Protein AF-A0A0D0NUD2-F1 (afdb_monomer_lite)

InterPro domains:
  IPR034660 DinB/YfiT-like putative metalloenzymes [SSF109854] (14-124)

Structure (mmCIF, N/CA/C/O backbone):
data_AF-A0A0D0NUD2-F1
#
_entry.id   AF-A0A0D0NUD2-F1
#
loop_
_atom_site.group_PDB
_atom_site.id
_atom_site.type_symbol
_atom_site.label_atom_id
_atom_site.label_alt_id
_atom_site.label_comp_id
_atom_site.label_asym_id
_atom_site.label_entity_id
_atom_site.lab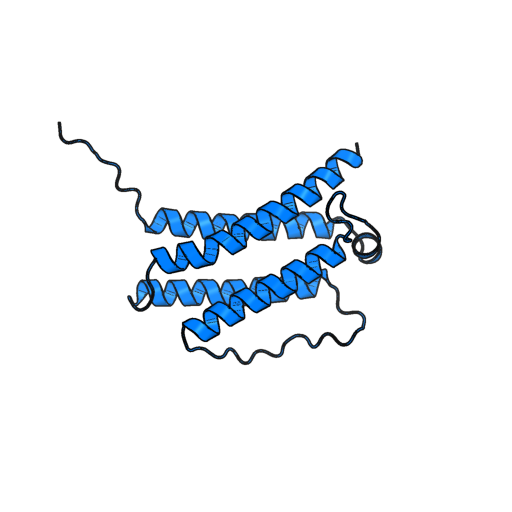el_seq_id
_atom_site.pdbx_PDB_ins_code
_atom_site.Cartn_x
_atom_site.Cartn_y
_atom_site.Cartn_z
_atom_site.occupancy
_atom_site.B_iso_or_equiv
_atom_site.auth_seq_id
_atom_site.auth_comp_id
_atom_site.auth_asym_id
_atom_site.auth_atom_id
_atom_site.pdbx_PDB_model_num
ATOM 1 N N . MET A 1 1 ? 43.776 11.265 -7.905 1.00 37.44 1 MET A N 1
ATOM 2 C CA . MET A 1 1 ? 42.650 10.947 -7.005 1.00 37.44 1 MET A CA 1
ATOM 3 C C . MET A 1 1 ? 41.380 11.382 -7.702 1.00 37.44 1 MET A C 1
ATOM 5 O O . MET A 1 1 ? 41.017 12.547 -7.616 1.00 37.44 1 MET A O 1
ATOM 9 N N . ALA A 1 2 ? 40.796 10.487 -8.496 1.00 37.22 2 ALA A N 1
ATOM 10 C CA . ALA A 1 2 ? 39.461 10.699 -9.034 1.00 37.22 2 ALA A CA 1
ATOM 11 C C . ALA A 1 2 ? 38.475 10.464 -7.887 1.00 37.22 2 ALA A C 1
ATOM 13 O O . ALA A 1 2 ? 38.637 9.498 -7.141 1.00 37.22 2 ALA A O 1
ATOM 14 N N . ALA A 1 3 ? 37.536 11.388 -7.708 1.00 42.12 3 ALA A N 1
ATOM 15 C CA . ALA A 1 3 ? 36.421 11.197 -6.804 1.00 42.12 3 ALA A CA 1
ATOM 16 C C . ALA A 1 3 ? 35.630 9.985 -7.303 1.00 42.12 3 ALA A C 1
ATOM 18 O O . ALA A 1 3 ? 35.090 10.010 -8.408 1.00 42.12 3 ALA A O 1
ATOM 19 N N . ASP A 1 4 ? 35.620 8.933 -6.494 1.00 43.59 4 ASP A N 1
ATOM 20 C CA . ASP A 1 4 ? 34.664 7.838 -6.562 1.00 43.59 4 ASP A CA 1
ATOM 21 C C . ASP A 1 4 ? 33.308 8.429 -6.160 1.00 43.59 4 ASP A C 1
ATOM 23 O O . ASP A 1 4 ? 32.898 8.422 -5.000 1.00 43.59 4 ASP A O 1
ATOM 27 N N . GLY A 1 5 ? 32.706 9.158 -7.101 1.00 42.06 5 GLY A N 1
ATOM 28 C CA . GLY A 1 5 ? 31.364 9.688 -6.971 1.00 42.06 5 GLY A CA 1
ATOM 29 C C . GLY A 1 5 ? 30.442 8.496 -7.046 1.00 42.06 5 GLY A C 1
ATOM 30 O O . GLY A 1 5 ? 30.088 8.103 -8.151 1.00 42.06 5 GLY A O 1
ATOM 31 N N . GLY A 1 6 ? 30.158 7.913 -5.877 1.00 41.56 6 GLY A N 1
ATOM 32 C CA . GLY A 1 6 ? 29.286 6.762 -5.706 1.00 41.56 6 GLY A CA 1
ATOM 33 C C . GLY A 1 6 ? 28.075 6.908 -6.605 1.00 41.56 6 GLY A C 1
ATOM 34 O O . GLY A 1 6 ? 27.194 7.735 -6.366 1.00 41.56 6 GLY A O 1
ATOM 35 N N . GLU A 1 7 ? 28.102 6.143 -7.686 1.00 42.19 7 GLU A N 1
ATOM 36 C CA . GLU A 1 7 ? 26.998 5.951 -8.597 1.00 42.19 7 GLU A CA 1
ATOM 37 C C . GLU A 1 7 ? 25.957 5.183 -7.781 1.00 42.19 7 GLU A C 1
ATOM 39 O O . GLU A 1 7 ? 25.938 3.957 -7.789 1.00 42.19 7 GLU A O 1
ATOM 44 N N . PHE A 1 8 ? 25.169 5.906 -6.974 1.00 45.69 8 PHE A N 1
ATOM 45 C CA . PHE A 1 8 ? 23.921 5.392 -6.422 1.00 45.69 8 PHE A CA 1
ATOM 46 C C . PHE A 1 8 ? 23.142 4.892 -7.628 1.00 45.69 8 PHE A C 1
ATOM 48 O O . PHE A 1 8 ? 22.708 5.678 -8.480 1.00 45.69 8 PHE A O 1
ATOM 55 N N . ARG A 1 9 ? 23.103 3.572 -7.788 1.00 55.22 9 ARG A N 1
ATOM 56 C CA . ARG A 1 9 ? 22.498 2.965 -8.961 1.00 55.22 9 ARG A CA 1
ATOM 57 C C . ARG A 1 9 ? 21.014 3.251 -8.861 1.00 55.22 9 ARG A C 1
ATOM 59 O O . ARG A 1 9 ? 20.386 2.896 -7.879 1.00 55.22 9 ARG A O 1
ATOM 66 N N . LEU A 1 10 ? 20.449 3.876 -9.888 1.00 52.19 10 LEU A N 1
ATOM 67 C CA . LEU A 1 10 ? 19.023 4.221 -9.960 1.00 52.19 10 LEU A CA 1
ATOM 68 C C . LEU A 1 10 ? 18.100 3.009 -9.693 1.00 52.19 10 LEU A C 1
ATOM 70 O O . LEU A 1 10 ? 16.984 3.182 -9.217 1.00 52.19 10 LEU A O 1
ATOM 74 N N . GLU A 1 11 ? 18.594 1.793 -9.943 1.00 58.34 11 GLU A N 1
ATOM 75 C CA . GLU A 1 11 ? 17.945 0.522 -9.596 1.00 58.34 11 GLU A CA 1
ATOM 76 C C . GLU A 1 11 ? 17.747 0.341 -8.072 1.00 58.34 11 GLU A C 1
ATOM 78 O O . GLU A 1 11 ? 16.687 -0.126 -7.657 1.00 58.34 11 GLU A O 1
ATOM 83 N N . GLU A 1 12 ? 18.695 0.788 -7.238 1.00 72.69 12 GLU A N 1
ATOM 84 C CA . GLU A 1 12 ? 18.615 0.723 -5.767 1.00 72.69 12 GLU A CA 1
ATOM 85 C C . GLU A 1 12 ? 17.513 1.649 -5.217 1.00 72.69 12 GLU A C 1
ATOM 87 O O . GLU A 1 12 ? 16.809 1.291 -4.274 1.00 72.69 12 GLU A O 1
ATOM 92 N N . ASP A 1 13 ? 17.286 2.814 -5.834 1.00 81.06 13 ASP A N 1
ATOM 93 C CA . ASP A 1 13 ? 16.270 3.776 -5.377 1.00 81.06 13 ASP A CA 1
ATOM 94 C C . ASP A 1 13 ? 14.836 3.244 -5.554 1.00 81.06 13 ASP A C 1
ATOM 96 O O . ASP A 1 13 ? 13.963 3.460 -4.707 1.00 81.06 13 ASP A O 1
ATOM 100 N N . THR A 1 14 ? 14.567 2.564 -6.672 1.00 87.62 14 THR A N 1
ATOM 101 C CA . THR A 1 14 ? 13.253 1.963 -6.946 1.00 87.62 14 THR A CA 1
ATOM 102 C C . THR A 1 14 ? 12.996 0.763 -6.049 1.00 87.62 14 THR A C 1
ATOM 104 O O . THR A 1 14 ? 11.879 0.607 -5.546 1.00 87.62 14 THR A O 1
ATOM 107 N N . GLU A 1 15 ? 14.017 -0.064 -5.821 1.00 89.44 15 GLU A N 1
ATOM 108 C CA . GLU A 1 15 ? 13.938 -1.198 -4.903 1.00 89.44 15 GLU A CA 1
ATOM 109 C C . GLU A 1 15 ? 13.598 -0.728 -3.482 1.00 89.44 15 GLU A C 1
ATOM 111 O O . GLU A 1 15 ? 12.629 -1.215 -2.899 1.00 89.44 15 GLU A O 1
ATOM 116 N N . ILE A 1 16 ? 14.257 0.329 -2.988 1.00 91.12 16 ILE A N 1
ATOM 117 C CA . ILE A 1 16 ? 13.950 0.941 -1.684 1.00 91.12 16 ILE A CA 1
ATOM 118 C C . ILE A 1 16 ? 12.476 1.361 -1.580 1.00 91.12 16 ILE A C 1
ATOM 120 O O . ILE A 1 16 ? 11.826 1.103 -0.564 1.00 91.12 16 ILE A O 1
ATOM 124 N N . LEU A 1 17 ? 11.917 2.004 -2.612 1.00 91.62 17 LEU A N 1
ATOM 125 C CA . LEU A 1 17 ? 10.511 2.425 -2.590 1.00 91.62 17 LEU A CA 1
ATOM 126 C C . LEU A 1 17 ? 9.545 1.233 -2.604 1.00 91.62 17 LEU A C 1
ATOM 128 O O . LEU A 1 17 ? 8.496 1.288 -1.956 1.00 91.62 17 LEU A O 1
ATOM 132 N N . ARG A 1 18 ? 9.879 0.148 -3.309 1.00 92.06 18 ARG A N 1
ATOM 133 C CA . ARG A 1 18 ? 9.069 -1.081 -3.298 1.00 92.06 18 ARG A CA 1
ATOM 134 C C . ARG A 1 18 ? 9.108 -1.754 -1.941 1.00 92.06 18 ARG A C 1
ATOM 136 O O . ARG A 1 18 ? 8.046 -2.061 -1.395 1.00 92.06 18 ARG A O 1
ATOM 143 N N . ASP A 1 19 ? 10.300 -1.923 -1.389 1.00 93.56 19 ASP A N 1
ATOM 144 C CA . ASP A 1 19 ? 10.498 -2.511 -0.072 1.00 93.56 19 ASP A CA 1
ATOM 145 C C . ASP A 1 19 ? 9.771 -1.704 0.995 1.00 93.56 19 ASP A C 1
ATOM 147 O O . ASP A 1 19 ? 9.106 -2.277 1.856 1.00 93.56 19 ASP A O 1
ATOM 151 N N . GLN A 1 20 ? 9.784 -0.374 0.888 1.00 94.25 20 GLN A N 1
ATOM 152 C CA . GLN A 1 20 ? 9.016 0.492 1.771 1.00 94.25 20 GLN A CA 1
ATOM 153 C C . GLN A 1 20 ? 7.503 0.223 1.676 1.00 94.25 20 GLN A C 1
ATOM 155 O O . GLN A 1 20 ? 6.830 0.114 2.703 1.00 94.25 20 GLN A O 1
ATOM 160 N N . VAL A 1 21 ? 6.946 0.095 0.466 1.00 95.44 21 VAL A N 1
ATOM 161 C CA . VAL A 1 21 ? 5.518 -0.226 0.280 1.00 95.44 21 VAL A CA 1
ATOM 162 C C . VAL A 1 21 ? 5.186 -1.608 0.854 1.00 95.44 21 VAL A C 1
ATOM 164 O O . VAL A 1 21 ? 4.177 -1.758 1.548 1.00 95.44 21 VAL A O 1
ATOM 167 N N . VAL A 1 22 ? 6.029 -2.614 0.604 1.00 95.81 22 VAL A N 1
ATOM 168 C CA . VAL A 1 22 ? 5.850 -3.978 1.130 1.00 95.81 22 VAL A CA 1
ATOM 169 C C . VAL A 1 22 ? 5.907 -3.983 2.654 1.00 95.81 22 VAL A C 1
ATOM 171 O O . VAL A 1 22 ? 4.989 -4.498 3.295 1.00 95.81 22 VAL A O 1
ATOM 174 N N . PHE A 1 23 ? 6.932 -3.359 3.232 1.00 95.06 23 PHE A N 1
ATOM 175 C CA . PHE A 1 23 ? 7.119 -3.235 4.673 1.00 95.06 23 PHE A CA 1
ATOM 176 C C . PHE A 1 23 ? 5.901 -2.601 5.344 1.00 95.06 23 PHE A C 1
ATOM 178 O O . PHE A 1 23 ? 5.398 -3.118 6.345 1.00 95.06 23 PHE A O 1
ATOM 185 N N . HIS A 1 24 ? 5.385 -1.506 4.781 1.00 95.44 24 HIS A N 1
ATOM 186 C CA . HIS A 1 24 ? 4.237 -0.831 5.369 1.00 95.44 24 HIS A CA 1
ATOM 187 C C . HIS A 1 24 ? 2.952 -1.656 5.259 1.00 95.44 24 HIS A C 1
ATOM 189 O O . HIS A 1 24 ? 2.192 -1.736 6.223 1.00 95.44 24 HIS A O 1
ATOM 195 N N . ARG A 1 25 ? 2.705 -2.317 4.122 1.00 96.44 25 ARG A N 1
ATOM 196 C CA . ARG A 1 25 ? 1.560 -3.232 3.986 1.00 96.44 25 ARG A CA 1
ATOM 197 C C . ARG A 1 25 ? 1.645 -4.373 4.990 1.00 96.44 25 ARG A C 1
ATOM 199 O O . ARG A 1 25 ? 0.662 -4.658 5.665 1.00 96.44 25 ARG A O 1
ATOM 206 N N . MET A 1 26 ? 2.810 -4.999 5.131 1.00 96.12 26 MET A N 1
ATOM 207 C CA . MET A 1 26 ? 3.008 -6.069 6.108 1.00 96.12 26 MET A CA 1
ATOM 208 C C . MET A 1 26 ? 2.764 -5.586 7.537 1.00 96.12 26 MET A C 1
ATOM 210 O O . MET A 1 26 ? 1.989 -6.210 8.256 1.00 96.12 26 MET A O 1
ATOM 214 N N . SER A 1 27 ? 3.345 -4.444 7.907 1.00 94.06 27 SER A N 1
ATOM 215 C CA . SER A 1 27 ? 3.188 -3.842 9.235 1.00 94.06 27 SER A CA 1
ATOM 216 C C . SER A 1 27 ? 1.726 -3.513 9.551 1.00 94.06 27 SER A C 1
ATOM 218 O O . SER A 1 27 ? 1.256 -3.754 10.662 1.00 94.06 27 SER A O 1
ATOM 220 N N . LEU A 1 28 ? 0.982 -2.993 8.567 1.00 93.44 28 LEU A N 1
ATOM 221 C CA . LEU A 1 28 ? -0.448 -2.719 8.713 1.00 93.44 28 LEU A CA 1
ATOM 222 C C . LEU A 1 28 ? -1.232 -4.022 8.880 1.00 93.44 28 LEU A C 1
ATOM 224 O O . LEU A 1 28 ? -2.098 -4.125 9.742 1.00 93.44 28 LEU A O 1
ATOM 228 N N . GLY A 1 29 ? -0.890 -5.028 8.075 1.00 93.19 29 GLY A N 1
ATOM 229 C CA . GLY A 1 29 ? -1.485 -6.353 8.142 1.00 93.19 29 GLY A CA 1
ATOM 230 C C . GLY A 1 29 ? -1.302 -7.007 9.508 1.00 93.19 29 GLY A C 1
ATOM 231 O O . GLY A 1 29 ? -2.257 -7.520 10.077 1.00 93.19 29 GLY A O 1
ATOM 232 N N . GLU A 1 30 ? -0.089 -6.968 10.054 1.00 91.94 30 GLU A N 1
ATOM 233 C CA . GLU A 1 30 ? 0.209 -7.474 11.396 1.00 91.94 30 GLU A CA 1
ATOM 234 C C . GLU A 1 30 ? -0.566 -6.726 12.475 1.00 91.94 30 GLU A C 1
ATOM 236 O O . GLU A 1 30 ? -1.154 -7.366 13.341 1.00 91.94 30 GLU A O 1
ATOM 241 N N . TYR A 1 31 ? -0.639 -5.397 12.377 1.00 89.31 31 TYR A N 1
ATOM 242 C CA . TYR A 1 31 ? -1.433 -4.586 13.291 1.00 89.31 31 TYR A CA 1
ATOM 243 C C . TYR A 1 31 ? -2.912 -4.988 13.274 1.00 89.31 31 TYR A C 1
ATOM 245 O O . TYR A 1 31 ? -3.499 -5.224 14.324 1.00 89.31 31 TYR A O 1
ATOM 253 N N . CYS A 1 32 ? -3.526 -5.084 12.093 1.00 89.50 32 CYS A N 1
ATOM 254 C CA . CYS A 1 32 ? -4.953 -5.377 11.965 1.00 89.50 32 CYS A CA 1
ATOM 255 C C . CYS A 1 32 ? -5.321 -6.798 12.419 1.00 89.50 32 CYS A C 1
ATOM 257 O O . CYS A 1 32 ? -6.415 -6.985 12.940 1.00 89.50 32 CYS A O 1
ATOM 259 N N . ARG A 1 33 ? -4.412 -7.778 12.303 1.00 89.38 33 ARG A N 1
ATOM 260 C CA . ARG A 1 33 ? -4.636 -9.155 12.793 1.00 89.38 33 ARG A CA 1
ATOM 261 C C . ARG A 1 33 ? -4.776 -9.263 14.314 1.00 89.38 33 ARG A C 1
ATOM 263 O O . ARG A 1 33 ? -5.240 -10.290 14.797 1.00 89.38 33 ARG A O 1
ATOM 270 N N . GLU A 1 34 ? -4.367 -8.246 15.070 1.00 88.31 34 GLU A N 1
ATOM 271 C CA . GLU A 1 34 ? -4.524 -8.212 16.532 1.00 88.31 34 GLU A CA 1
ATOM 272 C C . GLU A 1 34 ? -5.962 -7.898 16.981 1.00 88.31 34 GLU A C 1
ATOM 274 O O . GLU A 1 34 ? -6.229 -7.908 18.182 1.00 88.31 34 GLU A O 1
ATOM 279 N N . PHE A 1 35 ? -6.872 -7.599 16.049 1.00 85.12 35 PHE A N 1
ATOM 280 C CA . PHE A 1 35 ? -8.233 -7.157 16.338 1.00 85.12 35 PHE A CA 1
ATOM 281 C C . PHE A 1 35 ? -9.271 -8.090 15.712 1.00 85.12 35 PHE A C 1
ATOM 283 O O . PHE A 1 35 ? -9.102 -8.581 14.597 1.00 85.12 35 PHE A O 1
ATOM 290 N N . SER A 1 36 ? -10.376 -8.300 16.423 1.00 85.81 36 SER A N 1
ATOM 291 C CA . SER A 1 36 ? -11.594 -8.871 15.843 1.00 85.81 36 SER A CA 1
ATOM 292 C C . SER A 1 36 ? -12.283 -7.880 14.897 1.00 85.81 36 SER A C 1
ATOM 294 O O . SER A 1 36 ? -12.062 -6.672 14.977 1.00 85.81 36 SER A O 1
ATOM 296 N N . GLU A 1 37 ? -13.170 -8.371 14.030 1.00 82.38 37 GLU A N 1
ATOM 297 C CA . GLU A 1 37 ? -13.924 -7.534 13.085 1.00 82.38 37 GLU A CA 1
ATOM 298 C C . GLU A 1 37 ? -14.714 -6.416 13.792 1.00 82.38 37 GLU A C 1
ATOM 300 O O . GLU A 1 37 ? -14.650 -5.256 13.386 1.00 82.38 37 GLU A O 1
ATOM 305 N N . SER A 1 38 ? -15.354 -6.723 14.926 1.00 84.00 38 SER A N 1
ATOM 306 C CA . SER A 1 38 ? -16.039 -5.716 15.747 1.00 84.00 38 SER A CA 1
ATOM 307 C C . SER A 1 38 ? -15.085 -4.649 16.286 1.00 84.00 38 SER A C 1
ATOM 309 O O . SER A 1 38 ? -15.411 -3.465 16.288 1.00 84.00 38 SER A O 1
ATOM 311 N N . GLU A 1 39 ? -13.877 -5.034 16.709 1.00 85.62 39 GLU A N 1
ATOM 312 C CA . GLU A 1 39 ? -12.882 -4.064 17.175 1.00 85.62 39 GLU A CA 1
ATOM 313 C C . GLU A 1 39 ? -12.355 -3.185 16.034 1.00 85.62 39 GLU A C 1
ATOM 315 O O . GLU A 1 39 ? -12.076 -2.007 16.263 1.00 85.62 39 GLU A O 1
ATOM 320 N N . LEU A 1 40 ? -12.242 -3.716 14.810 1.00 86.75 40 LEU A N 1
ATOM 321 C CA . LEU A 1 40 ? -11.871 -2.922 13.637 1.00 86.75 40 LEU A CA 1
ATOM 322 C C . LEU A 1 40 ? -12.924 -1.844 13.334 1.00 86.75 40 LEU A C 1
ATOM 324 O O . LEU A 1 40 ? -12.559 -0.713 12.994 1.00 86.75 40 LEU A O 1
ATOM 328 N N . ASP A 1 41 ? -14.211 -2.175 13.464 1.00 86.62 41 ASP A N 1
ATOM 329 C CA . ASP A 1 41 ? -15.320 -1.257 13.188 1.00 86.62 41 ASP A CA 1
ATOM 330 C C . ASP A 1 41 ? -15.593 -0.258 14.323 1.00 86.62 41 ASP A C 1
ATOM 332 O O . ASP A 1 41 ? -16.024 0.856 14.042 1.00 86.62 41 ASP A O 1
ATOM 336 N N . GLU A 1 42 ? -15.323 -0.591 15.586 1.00 85.00 42 GLU A N 1
ATOM 337 C CA . GLU A 1 42 ? -15.620 0.300 16.720 1.00 85.00 42 GLU A CA 1
ATOM 338 C C . GLU A 1 42 ? -14.449 1.212 17.107 1.00 85.00 42 GLU A C 1
ATOM 340 O O . GLU A 1 42 ? -14.647 2.325 17.611 1.00 85.00 42 GLU A O 1
ATOM 345 N N . ARG A 1 43 ? -13.206 0.767 16.889 1.00 83.00 43 ARG A N 1
ATOM 346 C CA . ARG A 1 43 ? -12.029 1.474 17.398 1.00 83.00 43 ARG A CA 1
ATOM 347 C C . ARG A 1 43 ? -11.694 2.685 16.536 1.00 83.00 43 ARG A C 1
ATOM 349 O O . ARG A 1 43 ? -11.147 2.564 15.440 1.00 83.00 43 ARG A O 1
ATOM 356 N N . LEU A 1 44 ? -11.989 3.867 17.069 1.00 85.50 44 LEU A N 1
ATOM 357 C CA . LEU A 1 44 ? -11.622 5.146 16.468 1.00 85.50 44 LEU A CA 1
ATOM 358 C C . LEU A 1 44 ? -10.122 5.396 16.558 1.00 85.50 44 LEU A C 1
ATOM 360 O O . LEU A 1 44 ? -9.502 5.175 17.593 1.00 85.50 44 LEU A O 1
ATOM 364 N N . VAL A 1 45 ? -9.568 5.935 15.481 1.00 82.81 45 VAL A N 1
ATOM 365 C CA . VAL A 1 45 ? -8.185 6.382 15.397 1.00 82.81 45 VAL A CA 1
ATOM 366 C C . VAL A 1 45 ? -8.157 7.872 15.758 1.00 82.81 45 VAL A C 1
ATOM 368 O O . VAL A 1 45 ? -8.826 8.681 15.094 1.00 82.81 45 VAL A O 1
ATOM 371 N N . PRO A 1 46 ? -7.427 8.271 16.818 1.00 69.75 46 PRO A N 1
ATOM 372 C CA . PRO A 1 46 ? -7.268 9.665 17.188 1.00 69.75 46 PRO A CA 1
ATOM 373 C C . PRO A 1 46 ? -6.780 10.460 15.975 1.00 69.75 46 PRO A C 1
ATOM 375 O O . PRO A 1 46 ? -5.993 9.962 15.172 1.00 69.75 46 PRO A O 1
ATOM 378 N N . TRP A 1 47 ? -7.256 11.697 15.833 1.00 69.75 47 TRP A N 1
ATOM 379 C CA . TRP A 1 47 ? -6.909 12.647 14.757 1.00 69.75 47 TRP A CA 1
ATOM 380 C C . TRP A 1 47 ? -7.595 12.448 13.408 1.00 69.75 47 TRP A C 1
ATOM 382 O O . TRP A 1 47 ? -7.921 13.446 12.769 1.00 69.75 47 TRP A O 1
ATOM 392 N N . SER A 1 48 ? -7.872 11.217 12.983 1.00 70.56 48 SER A N 1
ATOM 393 C CA . SER A 1 48 ? -8.623 10.986 11.741 1.00 70.56 48 SER A CA 1
ATOM 394 C C . SER A 1 48 ? -10.137 10.933 11.974 1.00 70.56 48 SER A C 1
ATOM 396 O O . SER A 1 48 ? -10.903 11.208 11.055 1.00 70.56 48 SER A O 1
ATOM 398 N N . ARG A 1 49 ? -10.572 10.626 13.210 1.00 77.06 49 ARG A N 1
ATOM 399 C CA . ARG A 1 49 ? -11.985 10.383 13.576 1.00 77.06 49 ARG A CA 1
ATOM 400 C C . ARG A 1 49 ? -12.644 9.270 12.748 1.00 77.06 49 ARG A C 1
ATOM 402 O O . ARG A 1 49 ? -13.868 9.173 12.740 1.00 77.06 49 ARG A O 1
ATOM 409 N N . VAL A 1 50 ? -11.847 8.435 12.083 1.00 85.62 50 VAL A N 1
ATOM 410 C CA . VAL A 1 50 ? -12.310 7.225 11.399 1.00 85.62 50 VAL A CA 1
ATOM 411 C C . VAL A 1 50 ? -11.917 5.996 12.204 1.00 85.62 50 VAL A C 1
ATOM 413 O O . VAL A 1 50 ? -11.016 6.044 13.043 1.00 85.62 50 VAL A O 1
ATOM 416 N N . THR A 1 51 ? -12.613 4.894 11.967 1.00 90.56 51 THR A N 1
ATOM 417 C CA . THR A 1 51 ? -12.320 3.606 12.598 1.00 90.56 51 THR A CA 1
ATOM 418 C C . THR A 1 51 ? -11.160 2.919 11.877 1.00 90.56 51 THR A C 1
ATOM 420 O O . THR A 1 51 ? -10.783 3.334 10.775 1.00 90.56 51 THR A O 1
ATOM 423 N N . ILE A 1 52 ? -10.583 1.860 12.453 1.00 90.31 52 ILE A N 1
ATOM 424 C CA . ILE A 1 52 ? -9.550 1.070 11.757 1.00 90.31 52 ILE A CA 1
ATOM 425 C C . ILE A 1 52 ? -10.122 0.493 10.453 1.00 90.31 52 ILE A C 1
ATOM 427 O O . ILE A 1 52 ? -9.484 0.579 9.404 1.00 90.31 52 ILE A O 1
ATOM 431 N N . ALA A 1 53 ? -11.361 0.001 10.479 1.00 90.75 53 ALA A N 1
ATOM 432 C CA . ALA A 1 53 ? -12.073 -0.423 9.280 1.00 90.75 53 ALA A CA 1
ATOM 433 C C . ALA A 1 53 ? -12.290 0.737 8.289 1.00 90.75 53 ALA A C 1
ATOM 435 O O . ALA A 1 53 ? -12.207 0.544 7.078 1.00 90.75 53 ALA A O 1
ATOM 436 N N . GLY A 1 54 ? -12.520 1.960 8.776 1.00 90.06 54 GLY A N 1
ATOM 437 C CA . GLY A 1 54 ? -12.532 3.172 7.950 1.00 90.06 54 GLY A CA 1
ATOM 438 C C . GLY A 1 54 ? -11.210 3.391 7.207 1.00 90.06 54 GLY A C 1
ATOM 439 O O . GLY A 1 54 ? -11.222 3.571 5.991 1.00 90.06 54 GLY A O 1
ATOM 440 N N . ILE A 1 55 ? -10.074 3.277 7.903 1.00 91.06 55 ILE A N 1
ATOM 441 C CA . ILE A 1 55 ? -8.737 3.346 7.286 1.00 91.06 55 ILE A CA 1
ATOM 442 C C . ILE A 1 55 ? -8.550 2.243 6.240 1.00 91.06 55 ILE A C 1
ATOM 444 O O . ILE A 1 55 ? -8.063 2.519 5.145 1.00 91.06 55 ILE A O 1
ATOM 448 N N . LEU A 1 56 ? -8.939 1.001 6.542 1.00 92.56 56 LEU A N 1
ATOM 449 C CA . LEU A 1 56 ? -8.809 -0.115 5.599 1.00 92.56 56 LEU A CA 1
ATOM 450 C C . LEU A 1 56 ? -9.648 0.102 4.333 1.00 92.56 56 LEU A C 1
ATOM 452 O O . LEU A 1 56 ? -9.173 -0.190 3.237 1.00 92.56 56 LEU A O 1
ATOM 456 N N . ARG A 1 57 ? -10.853 0.674 4.450 1.00 91.50 57 ARG A N 1
ATOM 457 C CA . ARG A 1 57 ? -11.688 1.056 3.294 1.00 91.50 57 ARG A CA 1
ATOM 458 C C . ARG A 1 57 ? -11.030 2.164 2.468 1.00 91.50 57 ARG A C 1
ATOM 460 O O . ARG A 1 57 ? -10.987 2.066 1.244 1.00 91.50 57 ARG A O 1
ATOM 467 N N . GLU A 1 58 ? -10.471 3.185 3.116 1.00 91.00 58 GLU A N 1
ATOM 468 C CA . GLU A 1 58 ? -9.732 4.255 2.430 1.00 91.00 58 GLU A CA 1
ATOM 469 C C . GLU A 1 58 ? -8.507 3.715 1.681 1.00 91.00 58 GLU A C 1
ATOM 471 O O . GLU A 1 58 ? -8.311 4.032 0.509 1.00 91.00 58 GLU A O 1
ATOM 476 N N . LEU A 1 59 ? -7.717 2.851 2.323 1.00 93.62 59 LEU A N 1
ATOM 477 C CA . LEU A 1 59 ? -6.564 2.202 1.701 1.00 93.62 59 LEU A CA 1
ATOM 478 C C . LEU A 1 59 ? -6.971 1.256 0.572 1.00 93.62 59 LEU A C 1
ATOM 480 O O . LEU A 1 59 ? -6.312 1.234 -0.459 1.00 93.62 59 LEU A O 1
ATOM 484 N N . THR A 1 60 ? -8.069 0.518 0.726 1.00 94.25 60 THR A N 1
ATOM 485 C CA . THR A 1 60 ? -8.623 -0.341 -0.332 1.00 94.25 60 THR A CA 1
ATOM 486 C C . THR A 1 60 ? -8.946 0.475 -1.581 1.00 94.25 60 THR A C 1
ATOM 488 O O . THR A 1 60 ? -8.506 0.127 -2.677 1.00 94.25 60 THR A O 1
ATOM 491 N N . ASN A 1 61 ? -9.664 1.590 -1.416 1.00 90.31 61 ASN A N 1
ATOM 492 C CA . ASN A 1 61 ? -9.981 2.491 -2.523 1.00 90.31 61 ASN A CA 1
ATOM 493 C C . ASN A 1 61 ? -8.708 3.061 -3.151 1.00 90.31 61 ASN A C 1
ATOM 495 O O . ASN A 1 61 ? -8.569 3.046 -4.370 1.00 90.31 61 ASN A O 1
ATOM 499 N N . TYR A 1 62 ? -7.752 3.490 -2.324 1.00 91.94 62 TYR A N 1
ATOM 500 C CA . TYR A 1 62 ? -6.482 4.030 -2.797 1.00 91.94 62 TYR A CA 1
ATOM 501 C C . TYR A 1 62 ? -5.677 3.009 -3.619 1.00 91.94 62 TYR A C 1
ATOM 503 O O . TYR A 1 62 ? -5.153 3.348 -4.676 1.00 91.94 62 TYR A O 1
ATOM 511 N N . GLU A 1 63 ? -5.609 1.752 -3.175 1.00 94.50 63 GLU A N 1
ATOM 512 C CA . GLU A 1 63 ? -4.933 0.660 -3.886 1.00 94.50 63 GLU A CA 1
ATOM 513 C C . GLU A 1 63 ? -5.600 0.352 -5.234 1.00 94.50 63 GLU A C 1
ATOM 515 O O . GLU A 1 63 ? -4.916 0.172 -6.251 1.00 94.50 63 GLU A O 1
ATOM 520 N N . PHE A 1 64 ? -6.936 0.342 -5.274 1.00 91.06 64 PHE A N 1
ATOM 521 C CA . PHE A 1 64 ? -7.672 0.180 -6.525 1.00 91.06 64 PHE A CA 1
ATOM 522 C C . PHE A 1 64 ? -7.443 1.351 -7.477 1.00 91.06 64 PHE A C 1
ATOM 524 O O . PHE A 1 64 ? -7.030 1.115 -8.615 1.00 91.06 64 PHE A O 1
ATOM 531 N N . ASP A 1 65 ? -7.621 2.586 -7.010 1.00 87.31 65 ASP A N 1
ATOM 532 C CA . ASP A 1 65 ? -7.431 3.800 -7.806 1.00 87.31 65 ASP A CA 1
ATOM 533 C C . ASP A 1 65 ? -6.007 3.898 -8.357 1.00 87.31 65 ASP A C 1
ATOM 535 O O . ASP A 1 65 ? -5.811 4.232 -9.531 1.00 87.31 65 ASP A O 1
ATOM 539 N N . TRP A 1 66 ? -5.008 3.560 -7.536 1.00 90.31 66 TRP A N 1
ATOM 540 C CA . TRP A 1 66 ? -3.611 3.513 -7.949 1.00 90.31 66 TRP A CA 1
ATOM 541 C C . TRP A 1 66 ? -3.398 2.469 -9.051 1.00 90.31 66 TRP A C 1
ATOM 543 O O . TRP A 1 66 ? -2.853 2.798 -10.107 1.00 90.31 66 TRP A O 1
ATOM 553 N N . SER A 1 67 ? -3.897 1.238 -8.868 1.00 89.00 67 SER A N 1
ATOM 554 C CA . SER A 1 67 ? -3.777 0.179 -9.882 1.00 89.00 67 SER A CA 1
ATOM 555 C C . SER A 1 67 ? -4.473 0.554 -11.199 1.00 89.00 67 SER A C 1
ATOM 557 O O . SER A 1 67 ? -3.918 0.360 -12.282 1.00 89.00 67 SER A O 1
ATOM 559 N N . ASP A 1 68 ? -5.644 1.190 -11.127 1.00 85.81 68 ASP A N 1
ATOM 560 C CA . ASP A 1 68 ? -6.403 1.640 -12.294 1.00 85.81 68 ASP A CA 1
ATOM 561 C C . ASP A 1 68 ? -5.744 2.835 -12.990 1.00 85.81 68 ASP A C 1
ATOM 563 O O . ASP A 1 68 ? -5.845 2.993 -14.210 1.00 85.81 68 ASP A O 1
ATOM 567 N N . CYS A 1 69 ? -5.065 3.698 -12.234 1.00 80.75 69 CYS A N 1
ATOM 568 C CA . CYS A 1 69 ? -4.246 4.772 -12.781 1.00 80.75 69 CYS A CA 1
ATOM 569 C C . CYS A 1 69 ? -3.076 4.203 -13.593 1.00 80.75 69 CYS A C 1
ATOM 571 O O . CYS A 1 69 ? -2.880 4.620 -14.738 1.00 80.75 69 CYS A O 1
ATOM 573 N N . VAL A 1 70 ? -2.361 3.214 -13.047 1.00 79.38 70 VAL A N 1
ATOM 574 C CA . VAL A 1 70 ? -1.279 2.505 -13.748 1.00 79.38 70 VAL A CA 1
ATOM 575 C C . VAL A 1 70 ? -1.795 1.900 -15.050 1.00 79.38 70 VAL A C 1
ATOM 577 O O . VAL A 1 70 ? -1.262 2.176 -16.120 1.00 79.38 70 VAL A O 1
ATOM 580 N N . HIS A 1 71 ? -2.894 1.158 -14.980 1.00 72.19 71 HIS A N 1
ATOM 581 C CA . HIS A 1 71 ? -3.541 0.539 -16.131 1.00 72.19 71 HIS A CA 1
ATOM 582 C C . HIS A 1 71 ? -3.907 1.551 -17.232 1.00 72.19 71 HIS A C 1
ATOM 584 O O . HIS A 1 71 ? -3.508 1.379 -18.388 1.00 72.19 71 HIS A O 1
ATOM 590 N N . ARG A 1 72 ? -4.560 2.665 -16.880 1.00 72.31 72 ARG A N 1
ATOM 591 C CA . ARG A 1 72 ? -4.965 3.705 -17.844 1.00 72.31 72 ARG A CA 1
ATOM 592 C C . ARG A 1 72 ? -3.793 4.423 -18.512 1.00 72.31 72 ARG A C 1
ATOM 594 O O . ARG A 1 72 ? -3.842 4.650 -19.717 1.00 72.31 72 ARG A O 1
ATOM 601 N N . HIS A 1 73 ? -2.747 4.771 -17.765 1.00 67.38 73 HIS A N 1
ATOM 602 C CA . HIS A 1 73 ? -1.606 5.525 -18.306 1.00 67.38 73 HIS A CA 1
ATOM 603 C C . HIS A 1 73 ? -0.620 4.659 -19.101 1.00 67.38 73 HIS A C 1
ATOM 605 O O . HIS A 1 73 ? 0.254 5.192 -19.785 1.00 67.38 73 HIS A O 1
ATOM 611 N N . VAL A 1 74 ? -0.767 3.338 -19.015 1.00 61.94 74 VAL A N 1
ATOM 612 C CA . VAL A 1 74 ? 0.110 2.343 -19.644 1.00 61.94 74 VAL A CA 1
ATOM 613 C C . VAL A 1 74 ? -0.621 1.528 -20.726 1.00 61.94 74 VAL A C 1
ATOM 615 O O . VAL A 1 74 ? -0.002 0.771 -21.470 1.00 61.94 74 VAL A O 1
ATOM 618 N N . GLY A 1 75 ? -1.932 1.735 -20.893 1.00 48.66 75 GLY A N 1
ATOM 619 C CA . GLY A 1 75 ? -2.729 1.144 -21.974 1.00 48.66 75 GLY A CA 1
ATOM 620 C C . GLY A 1 75 ? -3.283 -0.253 -21.685 1.00 48.66 75 GLY A C 1
ATOM 621 O O . GLY A 1 75 ? -3.730 -0.929 -22.609 1.00 48.66 75 GLY A O 1
ATOM 622 N N . MET A 1 76 ? -3.298 -0.695 -20.426 1.00 45.31 76 MET A N 1
ATOM 623 C CA . MET A 1 76 ? -3.956 -1.941 -20.033 1.00 45.31 76 MET A CA 1
ATOM 624 C C . MET A 1 76 ? -5.311 -1.663 -19.389 1.00 45.31 76 MET A C 1
ATOM 626 O O . MET A 1 76 ? -5.428 -0.819 -18.519 1.00 45.31 76 MET A O 1
ATOM 630 N N . VAL A 1 77 ? -6.340 -2.415 -19.771 1.00 40.97 77 VAL A N 1
ATOM 631 C CA . VAL A 1 77 ? -7.570 -2.552 -18.983 1.00 40.97 77 VAL A CA 1
ATOM 632 C C . VAL A 1 77 ? -7.485 -3.917 -18.323 1.00 40.97 77 VAL A C 1
ATOM 634 O O . VAL A 1 77 ? -7.746 -4.929 -18.973 1.00 40.97 77 VAL A O 1
ATOM 637 N N . VAL A 1 78 ? -7.100 -3.982 -17.048 1.00 43.81 78 VAL A N 1
ATOM 638 C CA . VAL A 1 78 ? -7.331 -5.210 -16.284 1.00 43.81 78 VAL A CA 1
ATOM 639 C C . VAL A 1 78 ? -8.825 -5.272 -16.008 1.00 43.81 78 VAL A C 1
ATOM 641 O O . VAL A 1 78 ? -9.351 -4.587 -15.134 1.00 43.81 78 VAL A O 1
ATOM 644 N N . ARG A 1 79 ? -9.533 -6.082 -16.801 1.00 41.06 79 ARG A N 1
ATOM 645 C CA . ARG A 1 79 ? -10.853 -6.577 -16.416 1.00 41.06 79 ARG A CA 1
ATOM 646 C C . ARG A 1 79 ? -10.639 -7.509 -15.231 1.00 41.06 79 ARG A C 1
ATOM 648 O O . ARG A 1 79 ? -10.417 -8.693 -15.428 1.00 41.06 79 ARG A O 1
ATOM 655 N N . ASN A 1 80 ? -10.697 -6.963 -14.026 1.00 47.47 80 ASN A N 1
ATOM 656 C CA . ASN A 1 80 ? -10.930 -7.754 -12.834 1.00 47.47 80 ASN A CA 1
ATOM 657 C C . ASN A 1 80 ? -12.172 -7.209 -12.158 1.00 47.47 80 ASN A C 1
ATOM 659 O O . ASN A 1 80 ? -12.281 -6.007 -11.906 1.00 47.47 80 ASN A O 1
ATOM 663 N N . GLU A 1 81 ? -13.104 -8.130 -11.942 1.00 43.19 81 GLU A N 1
ATOM 664 C CA . GLU A 1 81 ? -14.295 -7.976 -11.129 1.00 43.19 81 GLU A CA 1
ATOM 665 C C . GLU A 1 81 ? -13.882 -7.234 -9.860 1.00 43.19 81 GLU A C 1
ATOM 667 O O . GLU A 1 81 ? -13.159 -7.763 -9.015 1.00 43.19 81 GLU A O 1
ATOM 672 N N . GLN A 1 82 ? -14.255 -5.954 -9.769 1.00 46.94 82 GLN A N 1
ATOM 673 C CA . GLN A 1 82 ? -14.249 -5.282 -8.481 1.00 46.94 82 GLN A CA 1
ATOM 674 C C . GLN A 1 82 ? -15.033 -6.206 -7.550 1.00 46.94 82 GLN A C 1
ATOM 676 O O . GLN A 1 82 ? -16.119 -6.643 -7.956 1.00 46.94 82 GLN A O 1
ATOM 681 N N . PRO A 1 83 ? -14.533 -6.524 -6.344 1.00 45.84 83 PRO A N 1
ATOM 682 C CA . PRO A 1 83 ? -15.414 -7.018 -5.306 1.00 45.84 83 PRO A CA 1
ATOM 683 C C . PRO A 1 83 ? -16.529 -5.982 -5.236 1.00 45.84 83 PRO A C 1
ATOM 685 O O . PRO A 1 83 ? -16.296 -4.831 -4.862 1.00 45.84 83 PRO A O 1
ATOM 688 N N . GLN A 1 84 ? -17.707 -6.325 -5.758 1.00 43.34 84 GLN A N 1
ATOM 689 C CA . GLN A 1 84 ? -18.840 -5.431 -5.670 1.00 43.34 84 GLN A CA 1
ATOM 690 C C . GLN A 1 84 ? -19.073 -5.304 -4.178 1.00 43.34 84 GLN A C 1
ATOM 692 O O . GLN A 1 84 ? -19.498 -6.270 -3.545 1.00 43.34 84 GLN A O 1
ATOM 697 N N . HIS A 1 85 ? -18.786 -4.132 -3.617 1.00 47.75 85 HIS A N 1
ATOM 698 C CA . HIS A 1 85 ? -19.369 -3.744 -2.352 1.00 47.75 85 HIS A CA 1
ATOM 699 C C . HIS A 1 85 ? -20.881 -3.703 -2.571 1.00 47.75 85 HIS A C 1
ATOM 701 O O . HIS A 1 85 ? -21.485 -2.672 -2.858 1.00 47.75 85 HIS A O 1
ATOM 707 N N . ARG A 1 86 ? -21.518 -4.868 -2.452 1.00 41.28 86 ARG A N 1
ATOM 708 C CA . ARG A 1 86 ? -22.818 -4.908 -1.817 1.00 41.28 86 ARG A CA 1
ATOM 709 C C . ARG A 1 86 ? -22.550 -4.45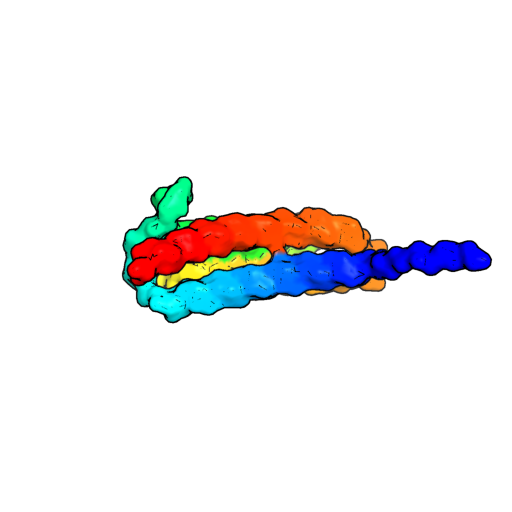3 -0.397 1.00 41.28 86 ARG A C 1
ATOM 711 O O . ARG A 1 86 ? -21.620 -4.937 0.236 1.00 41.28 86 ARG A O 1
ATOM 718 N N . ASN A 1 87 ? -23.317 -3.476 0.055 1.00 45.34 87 ASN A N 1
ATOM 719 C CA . ASN A 1 87 ? -23.345 -3.032 1.440 1.00 45.34 87 ASN A CA 1
ATOM 720 C C . ASN A 1 87 ? -23.728 -4.216 2.355 1.00 45.34 87 ASN A C 1
ATOM 722 O O . ASN A 1 87 ? -24.890 -4.352 2.725 1.00 45.34 87 ASN A O 1
ATOM 726 N N . GLY A 1 88 ? -22.771 -5.098 2.641 1.00 40.56 88 GLY A N 1
ATOM 727 C CA . GLY A 1 88 ? -22.928 -6.327 3.407 1.00 40.56 88 GLY A CA 1
ATOM 728 C C . GLY A 1 88 ? -21.602 -7.085 3.514 1.00 40.56 88 GLY A C 1
ATOM 729 O O . GLY A 1 88 ? -21.055 -7.497 2.498 1.00 40.56 88 GLY A O 1
ATOM 730 N N . GLU A 1 89 ? -21.113 -7.225 4.748 1.00 49.28 89 GLU A N 1
ATOM 731 C CA . GLU A 1 89 ? -20.392 -8.399 5.284 1.00 49.28 89 GLU A CA 1
ATOM 732 C C . GLU A 1 89 ? -19.219 -9.000 4.477 1.00 49.28 89 GLU A C 1
ATOM 734 O O . GLU A 1 89 ? -18.923 -10.183 4.616 1.00 49.28 89 GLU A O 1
ATOM 739 N N . ALA A 1 90 ? -18.524 -8.244 3.626 1.00 55.66 90 ALA A N 1
ATOM 740 C CA . ALA A 1 90 ? -17.196 -8.666 3.179 1.00 55.66 90 ALA A CA 1
ATOM 741 C C . ALA A 1 90 ? -16.173 -8.193 4.214 1.00 55.66 90 ALA A C 1
ATOM 743 O O . ALA A 1 90 ? -16.129 -6.992 4.498 1.00 55.66 90 ALA A O 1
ATOM 744 N N . ASP A 1 91 ? -15.360 -9.119 4.735 1.00 79.69 91 ASP A N 1
ATOM 745 C CA . ASP A 1 91 ? -14.283 -8.802 5.674 1.00 79.69 91 ASP A CA 1
ATOM 746 C C . ASP A 1 91 ? -13.411 -7.687 5.067 1.00 79.69 91 ASP A C 1
ATOM 748 O O . ASP A 1 91 ? -12.809 -7.809 3.987 1.00 79.69 91 ASP A O 1
ATOM 752 N N . VAL A 1 92 ? -13.426 -6.534 5.739 1.00 86.69 92 VAL A N 1
ATOM 753 C CA . VAL A 1 92 ? -12.739 -5.314 5.309 1.00 86.69 92 VAL A CA 1
ATOM 754 C C . VAL A 1 92 ? -11.229 -5.536 5.205 1.00 86.69 92 VAL A C 1
ATOM 756 O O . VAL A 1 92 ? -10.567 -4.930 4.359 1.00 86.69 92 VAL A O 1
ATOM 759 N N . PHE A 1 93 ? -10.689 -6.429 6.033 1.00 89.06 93 PHE A N 1
ATOM 760 C CA . PHE A 1 93 ? -9.283 -6.781 6.045 1.00 89.06 93 PHE A CA 1
ATOM 761 C C . PHE A 1 93 ? -8.916 -7.653 4.843 1.00 89.06 93 PHE A C 1
ATOM 763 O O . PHE A 1 93 ? -7.956 -7.336 4.135 1.00 89.06 93 PHE A O 1
ATOM 770 N N . ASP A 1 94 ? -9.710 -8.680 4.542 1.00 88.12 94 ASP A N 1
ATOM 771 C CA . ASP A 1 94 ? -9.503 -9.530 3.362 1.00 88.12 94 ASP A CA 1
ATOM 772 C C . ASP A 1 94 ? -9.638 -8.730 2.062 1.00 88.12 94 ASP A C 1
ATOM 774 O O . ASP A 1 94 ? -8.829 -8.859 1.139 1.00 88.12 94 ASP A O 1
ATOM 778 N N . THR A 1 95 ? -10.623 -7.831 2.000 1.00 89.19 95 THR A N 1
ATOM 779 C CA . THR A 1 95 ? -10.822 -6.958 0.835 1.00 89.19 95 THR A CA 1
ATOM 780 C C . THR A 1 95 ? -9.598 -6.075 0.590 1.00 89.19 95 THR A C 1
ATOM 782 O O . THR A 1 95 ? -9.120 -5.952 -0.544 1.00 89.19 95 THR A O 1
ATOM 785 N N . TRP A 1 96 ? -9.042 -5.500 1.656 1.00 93.69 96 TRP A N 1
ATOM 786 C CA . TRP A 1 96 ? -7.819 -4.712 1.580 1.00 93.69 96 TRP A CA 1
ATOM 787 C C . TRP A 1 96 ? -6.612 -5.549 1.111 1.00 93.69 96 TRP A C 1
ATOM 789 O O . TRP A 1 96 ? -5.820 -5.078 0.288 1.00 93.69 96 TRP A O 1
ATOM 799 N N . GLN A 1 97 ? -6.485 -6.810 1.543 1.00 92.69 97 GLN A N 1
ATOM 800 C CA . GLN A 1 97 ? -5.424 -7.712 1.069 1.00 92.69 97 GLN A CA 1
ATOM 801 C C . GLN A 1 97 ? -5.542 -8.027 -0.431 1.00 92.69 97 GLN A C 1
ATOM 803 O O . GLN A 1 97 ? -4.530 -8.072 -1.147 1.00 92.69 97 GLN A O 1
ATOM 808 N N . VAL A 1 98 ? -6.767 -8.204 -0.935 1.00 92.62 98 VAL A N 1
ATOM 809 C CA . VAL A 1 98 ? -7.031 -8.376 -2.372 1.00 92.62 98 VAL A CA 1
ATOM 810 C C . VAL A 1 98 ? -6.610 -7.126 -3.148 1.00 92.62 98 VAL A C 1
ATOM 812 O O . VAL A 1 98 ? -5.931 -7.239 -4.174 1.00 92.62 98 VAL A O 1
ATOM 815 N N . ALA A 1 99 ? -6.940 -5.934 -2.645 1.00 92.56 99 ALA A N 1
ATOM 816 C CA . ALA A 1 99 ? -6.536 -4.675 -3.265 1.00 92.56 99 ALA A CA 1
ATOM 817 C C . ALA A 1 99 ? -5.002 -4.514 -3.300 1.00 92.56 99 ALA A C 1
ATOM 819 O O . ALA A 1 99 ? -4.445 -4.226 -4.362 1.00 92.56 99 ALA A O 1
ATOM 820 N N . CYS A 1 100 ? -4.305 -4.822 -2.197 1.00 95.50 100 CYS A N 1
ATOM 821 C CA . CYS A 1 100 ? -2.835 -4.847 -2.135 1.00 95.50 100 CYS A CA 1
ATOM 822 C C . CYS A 1 100 ? -2.216 -5.818 -3.149 1.00 95.50 100 CYS A C 1
ATOM 824 O O . CYS A 1 100 ? -1.185 -5.532 -3.762 1.00 95.50 100 CYS A O 1
ATOM 826 N N . THR A 1 101 ? -2.831 -6.989 -3.328 1.00 93.75 101 THR A N 1
ATOM 827 C CA . THR A 1 101 ? -2.360 -7.981 -4.302 1.00 93.75 101 THR A CA 1
ATOM 828 C C . THR A 1 101 ? -2.489 -7.445 -5.724 1.00 93.75 101 THR A C 1
ATOM 830 O O . THR A 1 101 ? -1.555 -7.573 -6.518 1.00 93.75 101 THR A O 1
ATOM 833 N N . ARG A 1 102 ? -3.616 -6.801 -6.046 1.00 91.12 102 ARG A N 1
ATOM 834 C CA . ARG A 1 102 ? -3.854 -6.208 -7.366 1.00 91.12 102 ARG A CA 1
ATOM 835 C C . ARG A 1 102 ? -2.865 -5.091 -7.680 1.00 91.12 102 ARG A C 1
ATOM 837 O O . ARG A 1 102 ? -2.288 -5.083 -8.766 1.00 91.12 102 ARG A O 1
ATOM 844 N N . SER A 1 103 ? -2.645 -4.166 -6.755 1.00 92.81 103 SER A N 1
ATOM 845 C CA . SER A 1 103 ? -1.698 -3.075 -6.980 1.00 92.81 103 SER A CA 1
ATOM 846 C C . SER A 1 103 ? -0.247 -3.557 -7.023 1.00 92.81 103 SER A C 1
ATOM 848 O O . SER A 1 103 ? 0.535 -3.022 -7.803 1.00 92.81 103 SER A O 1
ATOM 850 N N . ARG A 1 104 ? 0.124 -4.617 -6.288 1.00 93.75 104 ARG A N 1
ATOM 851 C CA . ARG A 1 104 ? 1.436 -5.267 -6.456 1.00 93.75 104 ARG A CA 1
ATOM 852 C C . ARG A 1 104 ? 1.636 -5.772 -7.886 1.00 93.75 104 ARG A C 1
ATOM 854 O O . ARG A 1 104 ? 2.644 -5.444 -8.496 1.00 93.75 104 ARG A O 1
ATOM 861 N N . LEU A 1 105 ? 0.655 -6.482 -8.447 1.00 91.69 105 LEU A N 1
ATOM 862 C CA . LEU A 1 105 ? 0.730 -6.958 -9.836 1.00 91.69 105 LEU A CA 1
ATOM 863 C C . LEU A 1 105 ? 0.850 -5.801 -10.843 1.00 91.69 105 LEU A C 1
ATOM 865 O O . LEU A 1 105 ? 1.550 -5.921 -11.847 1.00 91.69 105 LEU A O 1
ATOM 869 N N . ALA A 1 106 ? 0.196 -4.668 -10.575 1.00 90.81 106 ALA A N 1
ATOM 870 C CA . ALA A 1 106 ? 0.349 -3.466 -11.390 1.00 90.81 106 ALA A CA 1
ATOM 871 C C . ALA A 1 106 ? 1.763 -2.854 -11.278 1.00 90.81 106 ALA A C 1
ATOM 873 O O . ALA A 1 106 ? 2.310 -2.416 -12.290 1.00 90.81 106 ALA A O 1
ATOM 874 N N . ALA A 1 107 ? 2.386 -2.870 -10.094 1.00 91.12 107 ALA A N 1
ATOM 875 C CA . ALA A 1 107 ? 3.772 -2.433 -9.907 1.00 91.12 107 ALA A CA 1
ATOM 876 C C . ALA A 1 107 ? 4.778 -3.348 -10.631 1.00 91.12 107 ALA A C 1
ATOM 878 O O . ALA A 1 107 ? 5.645 -2.848 -11.346 1.00 91.12 107 ALA A O 1
ATOM 879 N N . ASP A 1 108 ? 4.616 -4.671 -10.527 1.00 91.44 108 ASP A N 1
ATOM 880 C CA . ASP A 1 108 ? 5.459 -5.655 -11.228 1.00 91.44 108 ASP A CA 1
ATOM 881 C C . ASP A 1 108 ? 5.359 -5.487 -12.758 1.00 91.44 108 ASP A C 1
ATOM 883 O O . ASP A 1 108 ? 6.330 -5.646 -13.503 1.00 91.44 108 ASP A O 1
ATOM 887 N N . HIS A 1 109 ? 4.181 -5.099 -13.255 1.00 88.75 109 HIS A N 1
ATOM 888 C CA . HIS A 1 109 ? 4.003 -4.771 -14.665 1.00 88.75 109 HIS A C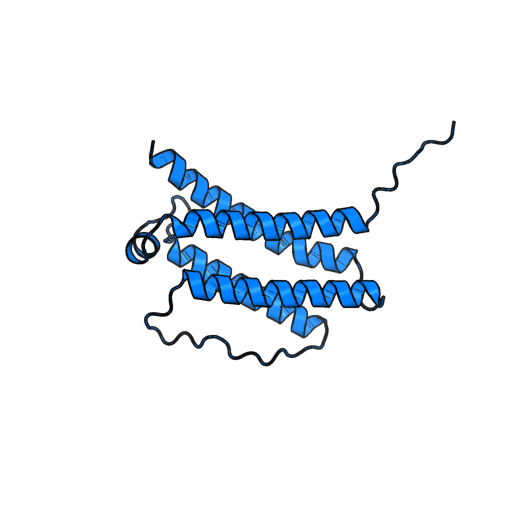A 1
ATOM 889 C C . HIS A 1 109 ? 4.774 -3.511 -15.086 1.00 88.75 109 HIS A C 1
ATOM 891 O O . HIS A 1 109 ? 5.419 -3.518 -16.138 1.00 88.75 109 HIS A O 1
ATOM 897 N N . LEU A 1 110 ? 4.737 -2.441 -14.284 1.00 88.62 110 LEU A N 1
ATOM 898 C CA . LEU A 1 110 ? 5.517 -1.230 -14.562 1.00 88.62 110 LEU A CA 1
ATOM 899 C C . LEU A 1 110 ? 7.016 -1.520 -14.613 1.00 88.62 110 LEU A C 1
ATOM 901 O O . LEU A 1 110 ? 7.699 -1.033 -15.510 1.00 88.62 110 LEU A O 1
ATOM 905 N N . GLU A 1 111 ? 7.512 -2.349 -13.700 1.00 89.19 111 GLU A N 1
ATOM 906 C CA . GLU A 1 111 ? 8.902 -2.805 -13.696 1.00 89.19 111 GLU A CA 1
ATOM 907 C C . GLU A 1 111 ? 9.249 -3.572 -14.979 1.00 89.19 111 GLU A C 1
ATOM 909 O O . GLU A 1 111 ? 10.260 -3.289 -15.624 1.00 89.19 111 GLU A O 1
ATOM 914 N N . SER A 1 112 ? 8.377 -4.484 -15.420 1.00 90.12 112 SER A N 1
ATOM 915 C CA . SER A 1 112 ? 8.566 -5.184 -16.696 1.00 90.12 112 SER A CA 1
ATOM 916 C C . SER A 1 112 ? 8.660 -4.215 -17.880 1.00 90.12 112 SER A C 1
ATOM 918 O O . SER A 1 112 ? 9.423 -4.446 -18.819 1.00 90.12 112 SER A O 1
ATOM 920 N N . LEU A 1 113 ? 7.918 -3.107 -17.846 1.00 89.06 113 LEU A N 1
ATOM 921 C CA . LEU A 1 113 ? 8.004 -2.072 -18.872 1.00 89.06 113 LEU A CA 1
ATOM 922 C C . LEU A 1 113 ? 9.261 -1.212 -18.753 1.00 89.06 113 LEU A C 1
ATOM 924 O O . LEU A 1 113 ? 9.785 -0.810 -19.794 1.00 89.06 113 LEU A O 1
ATOM 928 N N . CYS A 1 114 ? 9.768 -0.972 -17.540 1.00 89.12 114 CYS A N 1
ATOM 929 C CA . CYS A 1 114 ? 11.091 -0.379 -17.331 1.00 89.12 114 CYS A CA 1
ATOM 930 C C . CYS A 1 114 ? 12.176 -1.243 -17.977 1.00 89.12 114 CYS A C 1
ATOM 932 O O . CYS A 1 114 ? 12.948 -0.741 -18.792 1.00 89.12 114 CYS A O 1
ATOM 934 N N . ALA A 1 115 ? 12.164 -2.555 -17.722 1.00 88.75 115 ALA A N 1
ATOM 935 C CA . ALA A 1 115 ? 13.111 -3.500 -18.317 1.00 88.75 115 ALA A CA 1
ATOM 936 C C . ALA A 1 115 ? 13.019 -3.560 -19.857 1.00 88.75 115 ALA A C 1
ATOM 938 O O . ALA A 1 115 ? 14.000 -3.848 -20.538 1.00 88.75 115 ALA A O 1
ATOM 939 N N . GLN A 1 116 ? 11.846 -3.260 -20.424 1.00 90.38 116 GLN A N 1
ATOM 940 C CA . GLN A 1 116 ? 11.624 -3.173 -21.873 1.00 90.38 116 GLN A CA 1
ATOM 941 C C . GLN A 1 116 ? 11.928 -1.785 -22.468 1.00 90.38 116 GLN A C 1
ATOM 943 O O . GLN A 1 116 ? 11.735 -1.596 -23.671 1.00 90.38 116 GLN A O 1
ATOM 948 N N . GLY A 1 117 ? 12.324 -0.796 -21.659 1.00 87.44 117 GLY A N 1
ATOM 949 C CA . GLY A 1 117 ? 12.533 0.590 -22.097 1.00 87.44 117 GLY A CA 1
ATOM 950 C C . GLY A 1 117 ? 11.250 1.332 -22.502 1.00 87.44 117 GLY A C 1
ATOM 951 O O . GLY A 1 117 ? 11.312 2.353 -23.183 1.00 87.44 117 GLY A O 1
ATOM 952 N N . LYS A 1 118 ? 10.074 0.820 -22.115 1.00 86.38 118 LYS A N 1
ATOM 953 C CA . LYS A 1 118 ? 8.745 1.398 -22.413 1.00 86.38 118 LYS A CA 1
ATOM 954 C C . LYS A 1 118 ? 8.213 2.285 -21.290 1.00 86.38 118 LYS A C 1
ATOM 956 O O . LYS A 1 118 ? 7.237 3.011 -21.47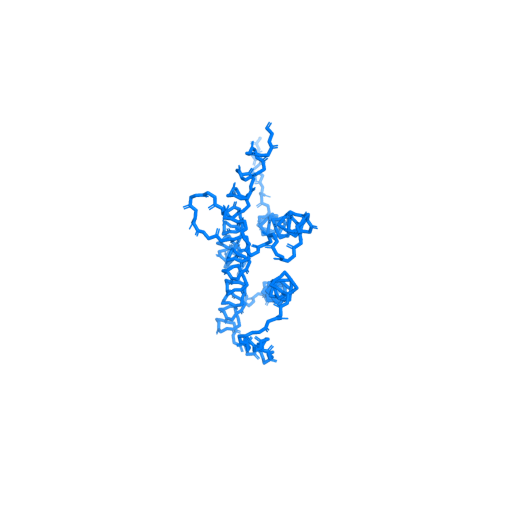5 1.00 86.38 118 LYS A O 1
ATOM 961 N N . PHE A 1 119 ? 8.842 2.209 -20.128 1.00 87.75 119 PHE A N 1
ATOM 962 C CA . PHE A 1 119 ? 8.571 3.031 -18.963 1.00 87.75 119 PHE A CA 1
ATOM 963 C C . PHE A 1 119 ? 9.910 3.459 -18.366 1.00 87.75 119 PHE A C 1
ATOM 965 O O . PHE A 1 119 ? 10.914 2.779 -18.566 1.00 87.75 119 PHE A O 1
ATOM 972 N N . THR A 1 120 ? 9.961 4.614 -17.709 1.00 86.81 120 THR A N 1
ATOM 973 C CA . THR A 1 120 ? 11.210 5.085 -17.103 1.00 86.81 120 THR A CA 1
ATOM 974 C C . THR A 1 120 ? 11.219 4.752 -15.623 1.00 86.81 120 THR A C 1
ATOM 976 O O . THR A 1 120 ? 10.187 4.836 -14.955 1.00 86.81 120 THR A O 1
ATOM 979 N N . ASP A 1 121 ? 12.402 4.433 -15.108 1.00 86.81 121 ASP A N 1
ATOM 980 C CA . ASP A 1 121 ? 12.619 4.205 -13.682 1.00 86.81 121 ASP A CA 1
ATOM 981 C C . ASP A 1 121 ? 12.144 5.400 -12.829 1.00 86.81 121 ASP A C 1
ATOM 983 O O . ASP A 1 121 ? 11.400 5.237 -11.868 1.00 86.81 121 ASP A O 1
ATOM 987 N N . GLU A 1 122 ? 12.440 6.631 -13.258 1.00 86.94 122 GLU A N 1
ATOM 988 C CA . GLU A 1 122 ? 11.944 7.856 -12.616 1.00 86.94 122 GLU A CA 1
ATOM 989 C C . GLU A 1 122 ? 10.410 7.878 -12.489 1.00 86.94 122 GLU A C 1
ATOM 991 O O . GLU A 1 122 ? 9.869 8.217 -11.437 1.00 86.94 122 GLU A O 1
ATOM 996 N N . ARG A 1 123 ? 9.682 7.478 -13.540 1.00 85.75 123 ARG A N 1
ATOM 997 C CA . ARG A 1 123 ? 8.213 7.436 -13.505 1.00 85.75 123 ARG A CA 1
ATOM 998 C C . ARG A 1 123 ? 7.695 6.330 -12.592 1.00 85.75 123 ARG A C 1
ATOM 1000 O O . ARG A 1 123 ? 6.631 6.505 -12.002 1.00 85.75 123 ARG A O 1
ATOM 1007 N N . LEU A 1 124 ? 8.429 5.226 -12.457 1.00 88.19 124 LEU A N 1
ATOM 1008 C CA . LEU A 1 124 ? 8.117 4.171 -11.495 1.00 88.19 124 LEU A CA 1
ATOM 1009 C C . LEU A 1 124 ? 8.301 4.675 -10.062 1.00 88.19 124 LEU A C 1
ATOM 1011 O O . LEU A 1 124 ? 7.381 4.542 -9.256 1.00 88.19 124 LEU A O 1
ATOM 1015 N N . ARG A 1 125 ? 9.407 5.363 -9.767 1.00 88.94 125 ARG A N 1
ATOM 1016 C CA . ARG A 1 125 ? 9.626 5.997 -8.457 1.00 88.94 125 ARG A CA 1
ATOM 1017 C C . ARG A 1 125 ? 8.546 7.020 -8.125 1.00 88.94 125 ARG A C 1
ATOM 1019 O O . ARG A 1 125 ? 7.964 6.969 -7.043 1.00 88.94 125 ARG A O 1
ATOM 1026 N N . MET A 1 126 ? 8.197 7.882 -9.080 1.00 85.88 126 MET A N 1
ATOM 1027 C CA . MET A 1 126 ? 7.112 8.858 -8.922 1.00 85.88 126 MET A CA 1
ATOM 1028 C C . MET A 1 126 ? 5.740 8.207 -8.701 1.00 85.88 126 MET A C 1
ATOM 1030 O O . MET A 1 126 ? 4.892 8.797 -8.033 1.00 85.88 126 MET A O 1
ATOM 1034 N N . ALA A 1 127 ? 5.510 7.002 -9.230 1.00 87.25 127 ALA A N 1
ATOM 1035 C CA . ALA A 1 127 ? 4.285 6.246 -8.984 1.00 87.25 127 ALA A CA 1
ATOM 1036 C C . ALA A 1 127 ? 4.279 5.568 -7.601 1.00 87.25 127 ALA A C 1
ATOM 1038 O O . ALA A 1 127 ? 3.244 5.563 -6.934 1.00 87.25 127 ALA A O 1
ATOM 1039 N N . LEU A 1 128 ? 5.413 5.016 -7.154 1.00 90.31 128 LEU A N 1
ATOM 1040 C CA . LEU A 1 128 ? 5.533 4.283 -5.885 1.00 90.31 128 LEU A CA 1
ATOM 1041 C C . LEU A 1 128 ? 5.597 5.200 -4.657 1.00 90.31 128 LEU A C 1
ATOM 1043 O O . LEU A 1 128 ? 5.011 4.883 -3.622 1.00 90.31 128 LEU A O 1
ATOM 1047 N N . LEU A 1 129 ? 6.268 6.349 -4.766 1.00 88.38 129 LEU A N 1
ATOM 1048 C CA . LEU A 1 129 ? 6.453 7.296 -3.664 1.00 88.38 129 LEU A CA 1
ATOM 1049 C C . LEU A 1 129 ? 5.141 7.710 -2.959 1.00 88.38 129 LEU A C 1
ATOM 1051 O O . LEU A 1 129 ? 5.072 7.590 -1.733 1.00 88.38 129 LEU A O 1
ATOM 1055 N N . PRO A 1 130 ? 4.082 8.173 -3.659 1.00 87.56 130 PRO A N 1
ATOM 1056 C CA . PRO A 1 130 ? 2.842 8.581 -2.995 1.00 87.56 130 PRO A CA 1
ATOM 1057 C C . PRO A 1 130 ? 2.107 7.408 -2.332 1.00 87.56 130 PRO A C 1
ATOM 1059 O O . PRO A 1 130 ? 1.456 7.599 -1.300 1.00 87.56 130 PRO A O 1
ATOM 1062 N N . LEU A 1 131 ? 2.252 6.194 -2.872 1.00 90.12 131 LEU A N 1
ATOM 1063 C CA . LEU A 1 131 ? 1.695 4.980 -2.284 1.00 90.12 131 LEU A CA 1
ATOM 1064 C C . LEU A 1 131 ? 2.383 4.655 -0.954 1.00 90.12 131 LEU A C 1
ATOM 1066 O O . LEU A 1 131 ? 1.707 4.534 0.068 1.00 90.12 131 LEU A O 1
ATOM 1070 N N . GLY A 1 132 ? 3.718 4.630 -0.932 1.00 90.94 132 GLY A N 1
ATOM 1071 C CA . GLY A 1 132 ? 4.491 4.436 0.297 1.00 90.94 132 GLY A CA 1
ATOM 1072 C C . GLY A 1 132 ? 4.208 5.511 1.353 1.00 90.94 132 GLY A C 1
ATOM 1073 O O . GLY A 1 132 ? 3.978 5.191 2.520 1.00 90.94 132 GLY A O 1
ATOM 1074 N N . ALA A 1 133 ? 4.142 6.783 0.947 1.00 89.19 133 ALA A N 1
ATOM 1075 C CA . ALA A 1 133 ? 3.854 7.899 1.849 1.00 89.19 133 ALA A CA 1
ATOM 1076 C C . ALA A 1 133 ? 2.448 7.818 2.473 1.00 89.19 133 ALA A C 1
ATOM 1078 O O . ALA A 1 133 ? 2.272 8.105 3.661 1.00 89.19 133 ALA A O 1
ATOM 1079 N N . THR A 1 134 ? 1.447 7.397 1.695 1.00 91.50 134 THR A N 1
ATOM 1080 C CA . THR A 1 134 ? 0.072 7.213 2.184 1.00 91.50 134 THR A CA 1
ATOM 1081 C C . THR A 1 134 ? 0.019 6.142 3.267 1.00 91.50 134 THR A C 1
ATOM 1083 O O . THR A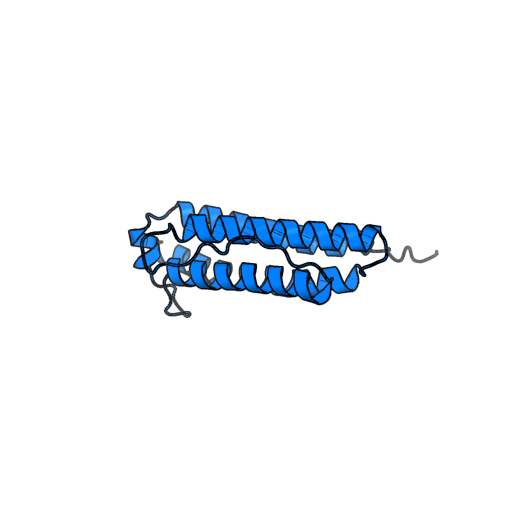 1 134 ? -0.554 6.364 4.335 1.00 91.50 134 THR A O 1
ATOM 1086 N N . TYR A 1 135 ? 0.685 5.015 3.035 1.00 94.31 135 TYR A N 1
ATOM 1087 C CA . TYR A 1 135 ? 0.797 3.942 4.013 1.00 94.31 135 TYR A CA 1
ATOM 1088 C C . TYR A 1 135 ? 1.534 4.369 5.286 1.00 94.31 135 TYR A C 1
ATOM 1090 O O . TYR A 1 135 ? 1.041 4.132 6.390 1.00 94.31 135 TYR A O 1
ATOM 1098 N N . ALA A 1 136 ? 2.669 5.057 5.142 1.00 92.12 136 ALA A N 1
ATOM 1099 C CA . ALA A 1 136 ? 3.430 5.579 6.273 1.00 92.12 136 ALA A CA 1
ATOM 1100 C C . ALA A 1 136 ? 2.572 6.496 7.162 1.00 92.12 136 ALA A C 1
ATOM 1102 O O . ALA A 1 136 ? 2.620 6.399 8.390 1.00 92.12 136 ALA A O 1
ATOM 1103 N N . ARG A 1 137 ? 1.735 7.349 6.551 1.00 90.69 137 ARG A N 1
ATOM 1104 C CA . ARG A 1 137 ? 0.808 8.232 7.272 1.00 90.69 137 ARG A CA 1
ATOM 1105 C C . ARG A 1 137 ? -0.195 7.446 8.116 1.00 90.69 137 ARG A C 1
ATOM 1107 O O . ARG A 1 137 ? -0.378 7.780 9.284 1.00 90.69 137 ARG A O 1
ATOM 1114 N N . TYR A 1 138 ? -0.850 6.429 7.556 1.00 90.75 138 TYR A N 1
ATOM 1115 C CA . TYR A 1 138 ? -1.830 5.640 8.312 1.00 90.75 138 TYR A CA 1
ATOM 1116 C C . TYR A 1 138 ? -1.178 4.780 9.393 1.00 90.75 138 TYR A C 1
ATOM 1118 O O . TYR A 1 138 ? -1.692 4.713 10.506 1.00 90.75 138 TYR A O 1
ATOM 1126 N N . LEU A 1 139 ? -0.014 4.192 9.120 1.00 90.06 139 LEU A N 1
ATOM 1127 C CA . LEU A 1 139 ? 0.735 3.461 10.139 1.00 90.06 139 LEU A CA 1
ATOM 1128 C C . LEU A 1 139 ? 1.124 4.349 11.315 1.00 90.06 139 LEU A C 1
ATOM 1130 O O . LEU A 1 139 ? 0.948 3.938 12.457 1.00 90.06 139 LEU A O 1
ATOM 1134 N N . ALA A 1 140 ? 1.587 5.575 11.061 1.00 88.94 140 ALA A N 1
ATOM 1135 C CA . ALA A 1 140 ? 1.884 6.524 12.129 1.00 88.94 140 ALA A CA 1
ATOM 1136 C C . ALA A 1 140 ? 0.649 6.788 13.010 1.00 88.94 140 ALA A C 1
ATOM 1138 O O . ALA A 1 140 ? 0.753 6.768 14.235 1.00 88.94 140 ALA A O 1
ATOM 1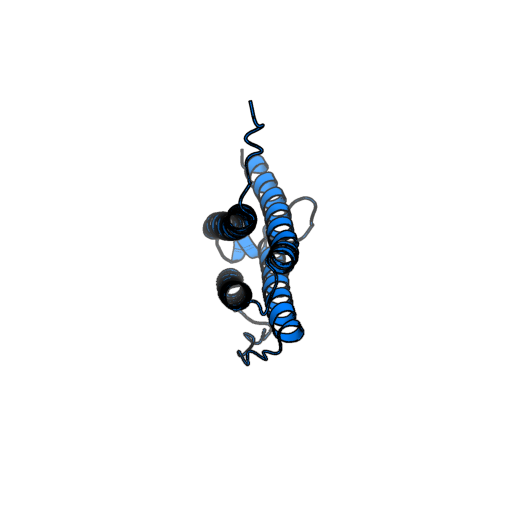139 N N . GLN A 1 141 ? -0.533 6.954 12.406 1.00 87.44 141 GLN A N 1
ATOM 1140 C CA . GLN A 1 141 ? -1.789 7.125 13.146 1.00 87.44 141 GLN A CA 1
ATOM 1141 C C . GLN A 1 141 ? -2.140 5.889 13.993 1.00 87.44 141 GLN A C 1
ATOM 1143 O O . GLN A 1 141 ? -2.538 6.023 15.149 1.00 87.44 141 GLN A O 1
ATOM 1148 N N . LEU A 1 142 ? -1.943 4.683 13.458 1.00 86.75 142 LEU A N 1
ATOM 1149 C CA . LEU A 1 142 ? -2.202 3.432 14.179 1.00 86.75 142 LEU A CA 1
ATOM 1150 C C . LEU A 1 142 ? -1.184 3.145 15.293 1.00 86.75 142 LEU A C 1
ATOM 1152 O O . LEU A 1 142 ? -1.532 2.523 16.297 1.00 86.75 142 LEU A O 1
ATOM 1156 N N . GLN A 1 143 ? 0.060 3.611 15.171 1.00 83.88 143 GLN A N 1
ATOM 1157 C CA . GLN A 1 143 ? 1.038 3.499 16.259 1.00 83.88 143 GLN A CA 1
ATOM 1158 C C . GLN A 1 143 ? 0.684 4.404 17.443 1.00 83.88 143 GLN A C 1
ATOM 1160 O O . GLN A 1 143 ? 0.840 3.987 18.590 1.00 83.88 143 GLN A O 1
ATOM 1165 N N . LEU A 1 144 ? 0.118 5.590 17.194 1.00 80.50 144 LEU A N 1
ATOM 1166 C CA . LEU A 1 144 ? -0.379 6.458 18.270 1.00 80.50 144 LEU A CA 1
ATOM 1167 C C . LEU A 1 144 ? -1.498 5.782 19.084 1.00 80.50 144 LEU A C 1
ATOM 1169 O O . LEU A 1 144 ? -1.560 5.936 20.302 1.00 80.50 144 LEU A O 1
ATOM 1173 N N . LEU A 1 145 ? -2.317 4.940 18.444 1.00 77.19 145 LEU A N 1
ATOM 1174 C CA . LEU A 1 145 ? -3.311 4.109 19.132 1.00 77.19 145 LEU A CA 1
ATOM 1175 C C . LEU A 1 145 ? -2.711 3.041 20.060 1.00 77.19 145 LEU A C 1
ATOM 1177 O O . LEU A 1 145 ? -3.378 2.608 21.003 1.00 77.19 145 LEU A O 1
ATOM 1181 N N . ARG A 1 146 ? -1.495 2.554 19.776 1.00 72.50 146 ARG A N 1
ATOM 1182 C CA . ARG A 1 146 ? -0.810 1.555 20.616 1.00 72.50 146 ARG A CA 1
ATOM 1183 C C . ARG A 1 146 ? -0.252 2.178 21.885 1.00 72.50 146 ARG A C 1
ATOM 1185 O O . ARG A 1 146 ? -0.332 1.552 22.935 1.00 72.50 146 ARG A O 1
ATOM 1192 N N . THR A 1 147 ? 0.260 3.403 21.807 1.00 58.97 147 THR A N 1
ATOM 1193 C CA . THR A 1 147 ? 0.775 4.122 22.981 1.00 58.97 147 THR A CA 1
ATOM 1194 C C . THR A 1 147 ? -0.309 4.475 23.998 1.00 58.97 147 THR A C 1
ATOM 1196 O O . THR A 1 147 ? 0.000 4.602 25.172 1.00 58.97 147 THR A O 1
ATOM 1199 N N . GLU A 1 148 ? -1.577 4.559 23.589 1.00 57.25 148 GLU A N 1
ATOM 1200 C CA . GLU A 1 148 ? -2.717 4.759 24.501 1.00 57.25 148 GLU A CA 1
ATOM 1201 C C . GLU A 1 148 ? -3.169 3.467 25.220 1.00 57.25 148 GLU A C 1
ATOM 1203 O O . GLU A 1 148 ? -4.038 3.521 26.088 1.00 57.25 148 GLU A O 1
ATOM 1208 N N . ARG A 1 149 ? -2.623 2.290 24.861 1.00 53.19 149 ARG A N 1
ATOM 1209 C CA . ARG A 1 149 ? -2.902 1.008 25.547 1.00 53.19 149 ARG A CA 1
ATOM 1210 C C . ARG A 1 149 ? -1.980 0.740 26.751 1.00 53.19 149 ARG A C 1
ATOM 1212 O O . ARG A 1 149 ? -2.224 -0.245 27.446 1.00 53.19 149 ARG A O 1
ATOM 1219 N N . GLN A 1 150 ? -0.932 1.544 26.957 1.00 42.31 150 GLN A N 1
ATOM 1220 C CA . GLN A 1 150 ? 0.016 1.441 28.081 1.00 42.31 150 GLN A CA 1
ATOM 1221 C C . GLN A 1 150 ? -0.323 2.450 29.177 1.00 42.31 150 GLN A C 1
ATOM 1223 O O . GLN A 1 150 ? -0.149 2.081 30.359 1.00 42.31 150 GLN A O 1
#

pLDDT: mean 79.2, std 17.95, range [37.22, 96.44]

Sequence (150 aa):
MAADGGEFRLEEDTEILRDQVVFHRMSLGEYCREFSESELDERLVPWSRVTIAGILRELTNYEFDWSDCVHRHVGMVVRNEQPQHRNGEADVFDTWQVACTRSRLAADHLESLCAQGKFTDERLRMALLPLGATYARYLAQLQLLRTERQ

Radius of gyration: 17.91 Å; chains: 1; bounding box: 66×22×50 Å

Foldseek 3Di:
DDPPPPPPDLVVLLVVLVVLLVVLLVLLLVLPVVDDLVQQQPDAQPPVRHGNLRLLVVLLVVLQVLLVVLCVVLVHDPPDPQPPPPVDDDRSSVSSVVSVVSSVVSLVVLVVCCVVVNHPSVVSSVSSVVSSVSSVVVVVSSVVVVVVVD

Secondary structure (DSSP, 8-state):
---------HHHHHHHHHHHHHHHHHHHHHHHTTS-HHHHHH-BPTTT--BHHHHHHHHHHHHHHHHHHHHHHHT-----------SS---HHHHHHHHHHHHHHHHHHHHHHHHTTSS-HHHHHHHHHHHHHHHHHHHHHHHHHHHTT-

Organism: Kitasatospora griseola (NCBI:txid2064)